Protein AF-A0A7G5BSX4-F1 (afdb_monomer_lite)

InterPro domains:
  IPR011032 GroES-like superfamily [SSF50129] (1-70)

Structure (mmCIF, N/CA/C/O backbone):
data_AF-A0A7G5BSX4-F1
#
_entry.id   AF-A0A7G5BSX4-F1
#
loop_
_atom_site.group_PDB
_atom_site.id
_atom_site.type_symbol
_atom_site.label_atom_id
_atom_site.label_alt_id
_atom_site.label_comp_id
_atom_site.label_asym_id
_atom_site.label_entity_id
_atom_site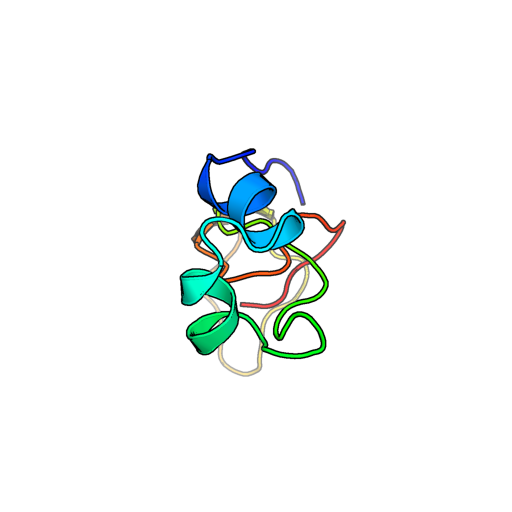.label_seq_id
_atom_site.pdbx_PDB_ins_code
_atom_site.Cartn_x
_atom_site.Cartn_y
_atom_site.Cartn_z
_atom_site.occupancy
_atom_site.B_iso_or_equiv
_atom_site.auth_seq_id
_atom_site.auth_comp_id
_atom_site.auth_asym_id
_atom_site.auth_atom_id
_atom_site.pdbx_PDB_model_num
ATOM 1 N N . MET A 1 1 ? -9.770 -0.965 1.997 1.00 87.19 1 MET A N 1
ATOM 2 C CA . MET A 1 1 ? -9.215 0.156 1.203 1.00 87.19 1 MET A CA 1
ATOM 3 C C . MET A 1 1 ? -10.334 1.104 0.775 1.00 87.19 1 MET A C 1
ATOM 5 O O . MET A 1 1 ? -11.422 0.611 0.494 1.00 87.19 1 MET A O 1
ATOM 9 N N . LYS A 1 2 ? -10.119 2.427 0.692 1.00 94.62 2 LYS A N 1
ATOM 10 C CA . LYS A 1 2 ? -11.028 3.330 -0.055 1.00 94.62 2 LYS A CA 1
ATOM 11 C C . LYS A 1 2 ? -10.346 3.994 -1.248 1.00 94.62 2 LYS A C 1
ATOM 13 O O . LYS A 1 2 ? -10.983 4.119 -2.287 1.00 94.62 2 LYS A O 1
ATOM 18 N N . ALA A 1 3 ? -9.083 4.386 -1.107 1.00 96.50 3 ALA A N 1
ATOM 19 C CA . ALA A 1 3 ? -8.288 4.943 -2.195 1.00 96.50 3 ALA A CA 1
ATOM 20 C C . ALA A 1 3 ? -6.795 4.642 -2.008 1.00 96.50 3 ALA A C 1
ATOM 22 O O . ALA A 1 3 ? -6.330 4.444 -0.886 1.00 96.50 3 ALA A O 1
ATOM 23 N N . THR A 1 4 ? -6.070 4.644 -3.123 1.00 97.12 4 THR A N 1
ATOM 24 C CA . THR A 1 4 ? -4.605 4.610 -3.226 1.00 97.12 4 THR A CA 1
ATOM 25 C C . THR A 1 4 ? -4.193 5.373 -4.472 1.00 97.12 4 THR A C 1
ATOM 27 O O . THR A 1 4 ? -5.017 5.603 -5.363 1.00 97.12 4 THR A O 1
ATOM 30 N N . SER A 1 5 ? -2.940 5.791 -4.527 1.00 95.50 5 SER A N 1
ATOM 31 C CA . SER A 1 5 ? -2.363 6.509 -5.654 1.00 95.50 5 SER A CA 1
ATOM 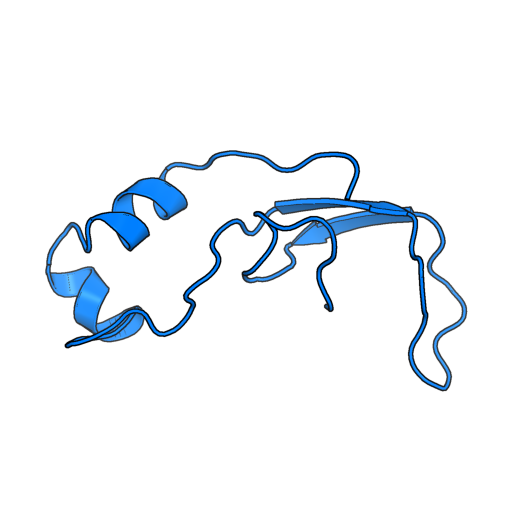32 C C . SER A 1 5 ? -1.453 5.583 -6.462 1.00 95.50 5 SER A C 1
ATOM 34 O O . SER A 1 5 ? -0.840 4.652 -5.944 1.00 95.50 5 SER A O 1
ATOM 36 N N . LEU A 1 6 ? -1.355 5.856 -7.762 1.00 95.75 6 LEU A N 1
ATOM 37 C CA . LEU A 1 6 ? -0.293 5.313 -8.602 1.00 95.75 6 LEU A CA 1
ATOM 38 C C . LEU A 1 6 ? 0.818 6.347 -8.688 1.00 95.75 6 LEU A C 1
ATOM 40 O O . LEU A 1 6 ? 0.625 7.428 -9.247 1.00 95.75 6 LEU A O 1
ATOM 44 N N . ASN A 1 7 ? 1.994 5.985 -8.195 1.00 94.25 7 ASN A N 1
ATOM 45 C CA . ASN A 1 7 ? 3.154 6.852 -8.185 1.00 94.25 7 ASN A CA 1
ATOM 46 C C . ASN A 1 7 ? 4.221 6.353 -9.167 1.00 94.25 7 ASN A C 1
ATOM 48 O O . ASN A 1 7 ? 4.291 5.192 -9.584 1.00 94.25 7 ASN A O 1
ATOM 52 N N . ALA A 1 8 ? 5.126 7.253 -9.547 1.00 94.69 8 ALA A N 1
ATOM 53 C CA . ALA A 1 8 ? 6.224 6.906 -10.440 1.00 94.69 8 ALA A CA 1
ATOM 54 C C . ALA A 1 8 ? 7.158 5.781 -9.906 1.00 94.69 8 ALA A C 1
ATOM 56 O O . ALA A 1 8 ? 7.682 5.014 -10.720 1.00 94.69 8 ALA A O 1
ATOM 57 N N . PRO A 1 9 ? 7.397 5.632 -8.583 1.00 91.75 9 PRO A N 1
ATOM 58 C CA . PRO A 1 9 ? 8.116 4.484 -8.036 1.00 91.75 9 PRO A CA 1
ATOM 59 C C . PRO A 1 9 ? 7.455 3.135 -8.333 1.00 91.75 9 PRO A C 1
ATOM 61 O O . PRO A 1 9 ? 8.187 2.188 -8.608 1.00 91.75 9 PRO A O 1
ATOM 64 N N . ASP A 1 10 ? 6.123 3.033 -8.368 1.00 93.69 10 ASP A N 1
ATOM 65 C CA . ASP A 1 10 ? 5.429 1.747 -8.540 1.00 93.69 10 ASP A CA 1
ATOM 66 C C . ASP A 1 10 ? 5.796 1.075 -9.863 1.00 93.69 10 ASP A C 1
ATOM 68 O O . ASP A 1 10 ? 6.236 -0.078 -9.896 1.00 93.69 10 ASP A O 1
ATOM 72 N N . TRP A 1 11 ? 5.695 1.818 -10.971 1.00 91.25 11 TRP A N 1
ATOM 73 C CA . TRP A 1 11 ? 6.040 1.282 -12.288 1.00 91.25 11 TRP A CA 1
ATOM 74 C C . TRP A 1 11 ? 7.540 1.036 -12.425 1.00 91.25 11 TRP A C 1
ATOM 76 O O . TRP A 1 11 ? 7.958 0.080 -13.086 1.00 91.25 11 TRP A O 1
ATOM 86 N N . ARG A 1 12 ? 8.377 1.888 -11.819 1.00 92.19 12 ARG A N 1
ATOM 87 C CA . ARG A 1 12 ? 9.827 1.691 -11.834 1.00 92.19 12 ARG A CA 1
ATOM 88 C C . ARG A 1 12 ? 10.172 0.388 -11.134 1.00 92.19 12 ARG A C 1
ATOM 90 O O . ARG A 1 12 ? 10.945 -0.393 -11.691 1.00 92.19 12 ARG A O 1
ATOM 97 N N . LEU A 1 13 ? 9.619 0.158 -9.941 1.00 92.75 13 LEU A N 1
ATOM 98 C CA . LEU A 1 13 ? 9.877 -1.022 -9.111 1.00 92.75 13 LEU A CA 1
ATOM 99 C C . LEU A 1 13 ? 9.363 -2.283 -9.797 1.00 92.75 13 LEU A C 1
ATOM 101 O O . LEU A 1 13 ? 10.075 -3.282 -9.843 1.00 92.75 13 LEU A O 1
ATOM 105 N N . LEU A 1 14 ? 8.192 -2.201 -10.432 1.00 90.50 14 LEU A N 1
ATOM 106 C CA . LEU A 1 14 ? 7.669 -3.258 -11.298 1.00 90.50 14 LEU A CA 1
ATOM 107 C C . LEU A 1 14 ? 8.628 -3.607 -12.443 1.00 90.50 14 LEU A C 1
ATOM 109 O O . LEU A 1 14 ? 8.859 -4.784 -12.705 1.00 90.50 14 LEU A O 1
ATOM 113 N N . ARG A 1 15 ? 9.214 -2.605 -13.113 1.00 91.56 15 ARG A N 1
ATOM 114 C CA . ARG A 1 15 ? 10.158 -2.825 -14.224 1.00 91.56 15 ARG A CA 1
ATOM 115 C C . ARG A 1 15 ? 11.588 -3.129 -13.775 1.00 91.56 15 ARG A C 1
ATOM 117 O O . ARG A 1 15 ? 12.411 -3.474 -14.620 1.00 91.56 15 ARG A O 1
ATOM 124 N N . GLY A 1 16 ? 11.913 -2.944 -12.495 1.00 91.62 16 GLY A N 1
ATOM 125 C CA . GLY A 1 16 ? 13.291 -2.968 -12.005 1.00 91.62 16 GLY A CA 1
ATOM 126 C C . GLY A 1 16 ? 14.187 -1.947 -12.716 1.00 91.62 16 GLY A C 1
ATOM 127 O O . GLY A 1 16 ? 15.339 -2.260 -13.019 1.00 91.62 16 GLY A O 1
ATOM 128 N N . LYS A 1 17 ? 13.650 -0.760 -13.046 1.00 92.75 17 LYS A N 1
ATOM 129 C CA . LYS A 1 17 ? 14.362 0.288 -13.799 1.00 92.75 17 LYS A CA 1
ATOM 130 C C . LYS A 1 17 ? 14.527 1.579 -12.985 1.00 92.75 17 LYS A C 1
ATOM 132 O O . LYS A 1 17 ? 13.533 2.062 -12.446 1.00 92.75 17 LYS A O 1
ATOM 137 N N . PRO A 1 18 ? 15.728 2.187 -12.970 1.00 92.81 18 PRO A N 1
ATOM 138 C CA . PRO A 1 18 ? 16.981 1.696 -13.566 1.00 92.81 18 PRO A CA 1
ATOM 139 C C . PRO A 1 18 ? 17.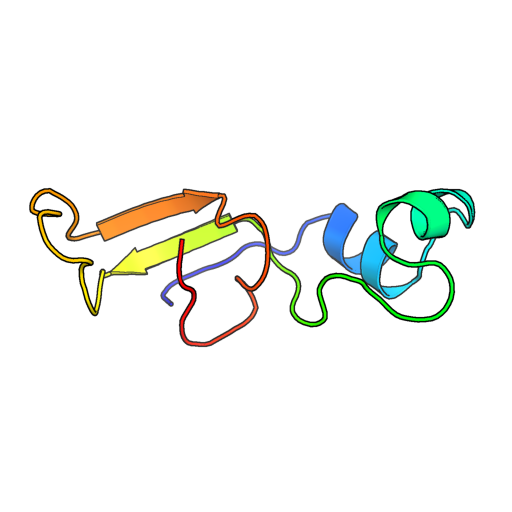490 0.416 -12.879 1.00 92.81 18 PRO A C 1
ATOM 141 O O . PRO A 1 18 ? 17.109 0.137 -11.746 1.00 92.81 18 PRO A O 1
ATOM 144 N N . MET A 1 19 ? 18.350 -0.358 -13.555 1.00 92.81 19 MET A N 1
ATOM 145 C CA . MET A 1 19 ? 18.781 -1.691 -13.091 1.00 92.81 19 MET A CA 1
ATOM 146 C C . MET A 1 19 ? 19.369 -1.676 -11.670 1.00 92.81 19 MET A C 1
ATOM 148 O O . MET A 1 19 ? 19.132 -2.604 -10.900 1.00 92.81 19 MET A O 1
ATOM 152 N N . MET A 1 20 ? 20.061 -0.594 -11.292 1.00 93.56 20 MET A N 1
ATOM 153 C CA . MET A 1 20 ? 20.605 -0.385 -9.942 1.00 93.56 20 MET A CA 1
ATOM 154 C C . MET A 1 20 ? 19.543 -0.465 -8.836 1.00 93.56 20 MET A C 1
ATOM 156 O O . MET A 1 20 ? 19.838 -0.875 -7.719 1.00 93.56 20 MET A O 1
ATOM 160 N N . MET A 1 21 ? 18.283 -0.155 -9.142 1.00 92.56 21 MET A N 1
ATOM 161 C CA . MET A 1 21 ? 17.197 -0.248 -8.173 1.00 92.56 21 MET A CA 1
ATOM 162 C C . MET A 1 21 ? 16.905 -1.693 -7.750 1.00 92.56 21 MET A C 1
ATOM 164 O O . MET A 1 21 ? 16.363 -1.919 -6.671 1.00 92.56 21 MET A O 1
ATOM 168 N N . ARG A 1 22 ? 17.295 -2.697 -8.548 1.00 93.69 22 ARG A N 1
ATOM 169 C CA . ARG A 1 22 ? 17.181 -4.115 -8.161 1.00 93.69 22 ARG A CA 1
ATOM 170 C C . ARG A 1 22 ? 18.075 -4.460 -6.965 1.00 93.69 22 ARG A C 1
ATOM 172 O O . ARG A 1 22 ? 17.774 -5.405 -6.244 1.00 93.69 22 ARG A O 1
ATOM 179 N N . LEU A 1 23 ? 19.118 -3.673 -6.687 1.00 94.12 23 LEU A N 1
ATOM 180 C CA . LEU A 1 23 ? 19.967 -3.873 -5.507 1.00 94.12 23 LEU A CA 1
ATOM 181 C C . LEU A 1 23 ? 19.189 -3.627 -4.205 1.00 94.12 23 LEU A C 1
ATOM 183 O O . LEU A 1 23 ? 19.301 -4.406 -3.260 1.00 94.12 23 LEU A O 1
ATOM 187 N N . SER A 1 24 ? 18.337 -2.598 -4.169 1.00 90.75 24 SER A N 1
ATOM 188 C CA . SER A 1 24 ? 17.500 -2.305 -2.999 1.00 90.75 24 SER A CA 1
ATOM 189 C C . SER A 1 24 ? 16.166 -3.056 -3.019 1.00 90.75 24 SER A C 1
ATOM 191 O O . SER A 1 24 ? 15.729 -3.525 -1.969 1.00 90.75 24 SER A O 1
ATOM 193 N N . SER A 1 25 ? 15.555 -3.240 -4.195 1.00 90.94 25 SER A N 1
ATOM 194 C CA . SER A 1 25 ? 14.200 -3.800 -4.358 1.00 90.94 25 SER A CA 1
ATOM 195 C C . SER A 1 25 ? 14.140 -5.306 -4.641 1.00 90.94 25 SER A C 1
ATOM 197 O O . SER A 1 25 ? 13.048 -5.873 -4.638 1.00 90.94 25 SER A O 1
ATOM 199 N N . GLY A 1 26 ? 15.288 -5.970 -4.822 1.00 92.62 26 GLY A N 1
ATOM 200 C CA . GLY A 1 26 ? 15.398 -7.415 -5.031 1.00 92.62 26 GLY A CA 1
ATOM 201 C C . GLY A 1 26 ? 16.092 -7.793 -6.346 1.00 92.62 26 GLY A C 1
ATOM 202 O O . GLY A 1 26 ? 15.633 -7.442 -7.434 1.00 92.62 26 GLY A O 1
ATOM 203 N N . ILE A 1 27 ? 17.206 -8.531 -6.239 1.00 93.88 27 ILE A N 1
ATOM 204 C CA . ILE A 1 27 ? 18.097 -8.831 -7.375 1.00 93.88 27 ILE A CA 1
ATOM 205 C C . ILE A 1 27 ? 17.489 -9.862 -8.321 1.00 93.88 27 ILE A C 1
ATOM 207 O O . ILE A 1 27 ? 17.572 -9.698 -9.530 1.00 93.88 27 ILE A O 1
ATOM 211 N N . PHE A 1 28 ? 16.883 -10.925 -7.796 1.00 91.62 28 PHE A N 1
ATOM 212 C CA . PHE A 1 28 ? 16.288 -11.989 -8.618 1.00 91.62 28 PHE A CA 1
ATOM 213 C C . PHE A 1 28 ? 14.765 -11.914 -8.637 1.00 91.62 28 PHE A C 1
ATOM 215 O O . PHE A 1 28 ? 14.142 -12.128 -9.671 1.00 91.62 28 PHE A O 1
ATOM 222 N N . ARG A 1 29 ? 14.178 -11.542 -7.500 1.00 89.88 29 ARG A N 1
ATOM 223 C CA . ARG A 1 29 ? 12.739 -11.397 -7.289 1.00 89.88 29 ARG A CA 1
ATOM 224 C C . ARG A 1 29 ? 12.464 -10.145 -6.455 1.00 89.88 29 ARG A C 1
ATOM 226 O O . ARG A 1 29 ? 13.309 -9.824 -5.616 1.00 89.88 29 ARG A O 1
ATOM 233 N N . PRO A 1 30 ? 11.321 -9.464 -6.646 1.00 89.69 30 PRO A N 1
ATO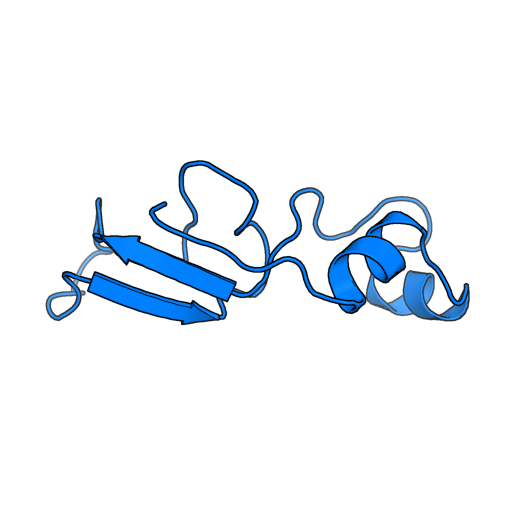M 234 C CA . PRO A 1 30 ? 10.940 -8.323 -5.820 1.00 89.69 30 PRO A CA 1
ATOM 235 C C . PRO A 1 30 ? 10.890 -8.695 -4.335 1.00 89.69 30 PRO A C 1
ATOM 237 O O . PRO A 1 30 ? 10.373 -9.756 -3.984 1.00 89.69 30 PRO A O 1
ATOM 240 N N . LYS A 1 31 ? 11.388 -7.814 -3.463 1.00 91.44 31 LYS A N 1
ATOM 241 C CA . LYS A 1 31 ? 11.246 -7.946 -2.003 1.00 91.44 31 LYS A CA 1
ATOM 242 C C . LYS A 1 31 ? 9.799 -7.744 -1.552 1.00 91.44 31 LYS A C 1
ATOM 244 O O . LYS A 1 31 ? 9.334 -8.459 -0.674 1.00 91.44 31 LYS A O 1
ATOM 249 N N . HIS A 1 32 ? 9.088 -6.821 -2.201 1.00 91.62 32 HIS A N 1
ATOM 250 C CA . HIS A 1 32 ? 7.673 -6.543 -1.964 1.00 91.62 32 HIS A CA 1
ATOM 251 C C . HIS A 1 32 ? 6.879 -6.863 -3.231 1.00 91.62 32 HIS A C 1
ATOM 253 O O . HIS A 1 32 ? 7.051 -6.237 -4.281 1.00 91.62 32 HIS A O 1
ATOM 259 N N . ILE A 1 33 ? 6.051 -7.905 -3.151 1.00 92.44 33 ILE A N 1
ATOM 260 C CA . ILE A 1 33 ? 5.298 -8.416 -4.302 1.00 92.44 33 ILE A CA 1
ATOM 261 C C . ILE A 1 33 ? 4.140 -7.473 -4.639 1.00 92.44 33 ILE A C 1
ATOM 263 O O . ILE A 1 33 ? 3.933 -7.170 -5.816 1.00 92.44 33 ILE A O 1
ATOM 267 N N . ILE A 1 34 ? 3.440 -6.971 -3.621 1.00 94.56 34 ILE A N 1
ATOM 268 C CA . ILE A 1 34 ? 2.337 -6.015 -3.748 1.00 94.56 34 ILE A CA 1
ATOM 269 C C . ILE A 1 34 ? 2.900 -4.597 -3.561 1.00 94.56 34 ILE A C 1
ATOM 271 O O . ILE A 1 34 ? 3.664 -4.352 -2.629 1.00 94.56 34 ILE A O 1
ATOM 275 N N . LYS A 1 35 ? 2.581 -3.693 -4.494 1.00 94.12 35 LYS A N 1
ATOM 276 C CA . LYS A 1 35 ? 3.094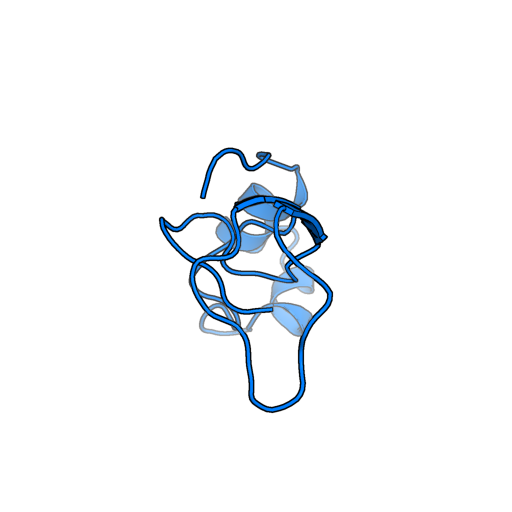 -2.309 -4.547 1.00 94.12 35 LYS A CA 1
ATOM 277 C C . LYS A 1 35 ? 2.057 -1.342 -3.969 1.00 94.12 35 LYS A C 1
ATOM 279 O O . LYS A 1 35 ? 1.071 -1.801 -3.393 1.00 94.12 35 LYS A O 1
ATOM 284 N N . GLY A 1 36 ? 2.294 -0.043 -4.121 1.00 95.19 36 GLY A N 1
ATOM 285 C CA . GLY A 1 36 ? 1.500 1.009 -3.515 1.00 95.19 36 GLY A CA 1
ATOM 286 C C . GLY A 1 36 ? 1.979 1.307 -2.098 1.00 95.19 36 GLY A C 1
ATOM 287 O O . GLY A 1 36 ? 2.086 0.400 -1.270 1.00 95.19 36 GLY A O 1
ATOM 288 N N . THR A 1 37 ? 2.271 2.578 -1.861 1.00 95.62 37 THR A N 1
ATOM 289 C CA . THR A 1 37 ? 2.691 3.144 -0.572 1.00 95.62 37 THR A CA 1
ATOM 290 C C . THR A 1 37 ? 1.526 3.884 0.067 1.00 95.62 37 THR A C 1
ATOM 292 O O . THR A 1 37 ? 1.223 3.677 1.230 1.00 95.62 37 THR A O 1
ATOM 295 N N . ASP A 1 38 ? 0.787 4.667 -0.716 1.00 96.12 38 ASP A N 1
ATOM 296 C CA . ASP A 1 38 ? -0.203 5.580 -0.156 1.00 96.12 38 ASP A CA 1
ATOM 297 C C . ASP A 1 38 ? -1.558 4.883 0.016 1.00 96.12 38 ASP A C 1
ATOM 299 O O . ASP A 1 38 ? -2.076 4.246 -0.911 1.00 96.12 38 ASP A O 1
ATOM 303 N N . VAL A 1 39 ? -2.180 5.055 1.182 1.00 96.38 39 VAL A N 1
ATOM 304 C CA . VAL A 1 39 ? -3.502 4.503 1.489 1.00 96.38 39 VAL A CA 1
ATOM 305 C C . VAL A 1 39 ? -4.413 5.553 2.103 1.00 96.38 39 VAL A C 1
ATOM 307 O O . VAL A 1 39 ? -4.011 6.340 2.953 1.00 96.38 39 VAL A O 1
ATOM 310 N N . SER A 1 40 ? -5.691 5.514 1.726 1.00 97.19 40 SER A N 1
ATOM 311 C CA . SER A 1 40 ? -6.770 6.131 2.490 1.00 97.19 40 SER A CA 1
ATOM 312 C C . SER A 1 40 ? -7.918 5.145 2.697 1.00 97.19 40 SER A C 1
ATOM 314 O O . SER A 1 40 ? -8.314 4.413 1.778 1.00 97.19 40 SER A O 1
ATOM 316 N N . GLY A 1 41 ? -8.464 5.088 3.912 1.00 96.00 41 GLY A N 1
ATOM 317 C CA . GLY A 1 41 ? -9.481 4.102 4.260 1.00 96.00 41 GLY A CA 1
ATOM 318 C C . GLY A 1 41 ? -10.001 4.170 5.692 1.00 96.00 41 GLY A C 1
ATOM 319 O O . GLY A 1 41 ? -9.819 5.150 6.413 1.00 96.00 41 GLY A O 1
ATOM 320 N N . ILE A 1 42 ? -10.695 3.100 6.073 1.00 96.38 42 ILE A N 1
ATOM 321 C CA . ILE A 1 42 ? -11.271 2.879 7.402 1.00 96.38 42 ILE A CA 1
ATOM 322 C C . ILE A 1 42 ? -10.537 1.692 8.020 1.00 96.38 42 ILE A C 1
ATOM 324 O O . ILE A 1 42 ? -10.252 0.720 7.317 1.00 96.38 42 ILE A O 1
ATOM 328 N N . VAL A 1 43 ? -10.244 1.781 9.313 1.00 95.88 43 VAL A N 1
ATOM 329 C CA . VAL A 1 43 ? -9.611 0.699 10.071 1.00 95.88 43 VAL A CA 1
ATOM 330 C C . VAL A 1 43 ? -10.628 -0.419 10.292 1.00 95.88 43 VAL A C 1
ATOM 332 O O . VAL A 1 43 ? -11.681 -0.187 10.881 1.00 95.88 43 VAL A O 1
ATOM 335 N N . SER A 1 44 ? -10.328 -1.621 9.794 1.00 95.38 44 SER A N 1
ATOM 336 C CA . SER A 1 44 ? -11.166 -2.810 10.001 1.00 95.38 44 SER A CA 1
ATOM 337 C C . SER A 1 44 ? -10.803 -3.578 11.270 1.00 95.38 44 SER A C 1
ATOM 339 O O . SER A 1 44 ? -11.667 -4.223 11.852 1.00 95.38 44 SER A O 1
ATOM 341 N N . GLU A 1 45 ? -9.543 -3.507 11.697 1.00 95.62 45 GLU A N 1
ATOM 342 C CA . GLU A 1 45 ? -9.027 -4.198 12.876 1.00 95.62 45 GLU A CA 1
ATOM 343 C C . GLU A 1 45 ? -7.876 -3.394 13.493 1.00 95.62 45 GLU A C 1
ATOM 345 O O . GLU A 1 45 ? -7.138 -2.709 12.783 1.00 95.62 45 GLU A O 1
ATOM 350 N N . MET A 1 46 ? -7.736 -3.460 14.817 1.00 95.75 46 MET A N 1
ATOM 351 C CA . MET A 1 46 ? -6.664 -2.802 15.562 1.00 95.75 46 MET A CA 1
ATOM 352 C C . MET A 1 46 ? -5.856 -3.832 16.344 1.00 95.75 46 MET A C 1
ATOM 354 O O . MET A 1 46 ? -6.414 -4.720 16.988 1.00 95.75 46 MET A O 1
ATOM 358 N N . GLY A 1 47 ? -4.532 -3.669 16.337 1.00 95.38 47 GLY A N 1
ATOM 359 C CA . GLY A 1 47 ? -3.640 -4.453 17.184 1.00 95.38 47 GLY A CA 1
ATOM 360 C C . GLY A 1 47 ? -3.905 -4.228 18.677 1.00 95.38 47 GLY A C 1
ATOM 361 O O . GLY A 1 47 ? -4.462 -3.211 19.100 1.00 95.38 47 GLY A O 1
ATOM 362 N N . LYS A 1 48 ? -3.474 -5.181 19.509 1.00 96.81 48 LYS A N 1
ATOM 363 C CA . LYS A 1 48 ? -3.670 -5.124 20.964 1.00 96.81 48 LYS A CA 1
ATOM 364 C C . LYS A 1 48 ? -3.082 -3.832 21.551 1.00 96.81 48 LYS A C 1
ATOM 366 O O . LYS A 1 48 ? -1.894 -3.567 21.408 1.00 96.81 48 LYS A O 1
ATOM 371 N N . GLY A 1 49 ? -3.913 -3.068 22.262 1.00 95.69 49 GLY A N 1
ATOM 372 C CA . GLY A 1 49 ? -3.517 -1.814 22.917 1.00 95.69 49 GLY A CA 1
ATOM 373 C C . GLY A 1 49 ? -3.601 -0.567 22.029 1.00 95.69 49 GLY A C 1
ATOM 374 O O . GLY A 1 49 ? -3.383 0.536 22.525 1.00 95.69 49 GLY A O 1
ATOM 375 N N . VAL A 1 50 ? -3.961 -0.712 20.751 1.00 95.38 50 VAL A N 1
ATOM 376 C CA . VAL A 1 50 ? -4.220 0.413 19.846 1.00 95.38 50 VAL A CA 1
ATOM 377 C C . VAL A 1 50 ? -5.684 0.834 19.967 1.00 95.38 50 VAL A C 1
ATOM 379 O O . VAL A 1 50 ? -6.582 0.002 19.888 1.00 95.38 50 VAL A O 1
ATOM 382 N N . THR A 1 51 ? -5.934 2.129 20.181 1.00 93.12 51 THR A N 1
ATOM 383 C CA . THR A 1 51 ? -7.289 2.635 20.483 1.00 93.12 51 THR A CA 1
ATOM 384 C C . THR A 1 51 ? -7.694 3.894 19.713 1.00 93.12 51 THR A C 1
ATOM 386 O O . THR A 1 51 ? -8.805 4.383 19.899 1.00 93.12 51 THR A O 1
ATOM 389 N N . ARG A 1 52 ? -6.814 4.466 18.877 1.00 91.69 52 ARG A N 1
ATOM 390 C CA . ARG A 1 52 ? -6.978 5.845 18.367 1.00 91.69 52 ARG A CA 1
ATOM 391 C C . ARG A 1 52 ? -7.132 5.975 16.849 1.00 91.69 52 ARG A C 1
ATOM 393 O O . ARG A 1 52 ? -7.034 7.090 16.346 1.00 91.69 52 ARG A O 1
ATOM 400 N N . PHE A 1 53 ? -7.411 4.894 16.120 1.00 90.88 53 PHE A N 1
ATOM 401 C CA . PHE A 1 53 ? -7.549 4.951 14.662 1.00 90.88 53 PHE A CA 1
ATOM 402 C C . PHE A 1 53 ? -8.905 4.426 14.188 1.00 90.88 53 PHE A C 1
ATOM 404 O O . PHE A 1 53 ? -9.236 3.266 14.391 1.00 90.88 53 PHE A O 1
ATOM 411 N N . ASN A 1 54 ? -9.661 5.293 13.509 1.00 89.56 54 ASN A N 1
ATOM 412 C CA . ASN A 1 54 ? -10.919 4.936 12.837 1.00 89.56 54 ASN A CA 1
ATOM 413 C C . ASN A 1 54 ? -10.814 5.108 11.314 1.00 89.56 54 ASN A C 1
ATOM 415 O O . ASN A 1 54 ? -11.342 4.307 10.546 1.00 89.56 54 ASN A O 1
ATOM 419 N N . LYS A 1 55 ? -10.124 6.161 10.866 1.00 94.25 55 LYS A N 1
ATOM 420 C CA . LYS A 1 55 ? -9.824 6.455 9.461 1.00 94.25 55 LYS A CA 1
ATOM 421 C C . LYS A 1 55 ? -8.341 6.762 9.338 1.00 94.25 55 LYS A C 1
ATOM 423 O O . LYS A 1 55 ? -7.770 7.337 10.262 1.00 94.25 55 LYS A O 1
ATOM 428 N N . VAL A 1 56 ? -7.752 6.402 8.206 1.00 93.62 56 VAL A N 1
ATOM 429 C CA 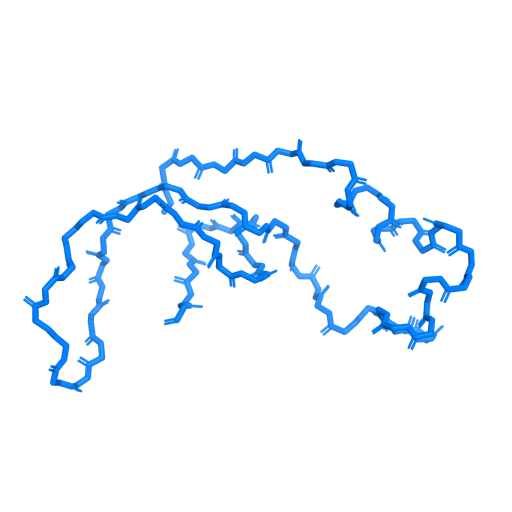. VAL A 1 56 ? -6.327 6.607 7.928 1.00 93.62 56 VAL A CA 1
ATOM 430 C C . VAL A 1 56 ? -6.173 7.232 6.547 1.00 93.62 56 VAL A C 1
ATOM 432 O O . VAL A 1 56 ? -6.946 6.929 5.635 1.00 93.62 56 VAL A O 1
ATOM 435 N N . SER A 1 57 ? -5.198 8.127 6.424 1.00 95.06 57 SER A N 1
ATOM 436 C CA . SER A 1 57 ? -4.660 8.635 5.166 1.00 95.06 57 SER A CA 1
ATOM 437 C C . SER A 1 57 ? -3.157 8.789 5.366 1.00 95.06 57 SER A C 1
ATOM 439 O O . SER A 1 57 ? -2.741 9.786 5.949 1.00 95.06 57 SER A O 1
ATOM 441 N N . ASP A 1 58 ? -2.378 7.779 4.990 1.00 94.06 58 ASP A N 1
ATOM 442 C CA . ASP A 1 58 ? -0.956 7.698 5.347 1.00 94.06 58 ASP A CA 1
ATOM 443 C C . ASP A 1 58 ? -0.171 6.777 4.393 1.00 94.06 58 ASP A C 1
ATOM 445 O O . ASP A 1 58 ? -0.744 6.193 3.466 1.00 94.06 58 ASP A O 1
ATOM 449 N N . ASP A 1 59 ? 1.133 6.655 4.632 1.00 95.06 59 ASP A N 1
ATOM 450 C CA . ASP A 1 59 ? 2.044 5.729 3.959 1.00 95.06 59 ASP A CA 1
ATOM 451 C C . ASP A 1 59 ? 2.043 4.351 4.656 1.00 95.06 59 ASP A C 1
ATOM 453 O O . ASP A 1 59 ? 2.375 4.215 5.833 1.00 95.06 59 ASP A O 1
ATOM 457 N N . ALA A 1 60 ? 1.669 3.309 3.917 1.00 94.81 60 ALA A N 1
ATOM 458 C CA . ALA A 1 60 ? 1.692 1.907 4.333 1.00 94.81 60 ALA A CA 1
ATOM 459 C C . ALA A 1 60 ? 3.045 1.211 4.071 1.00 94.81 60 ALA A C 1
ATOM 461 O O . ALA A 1 60 ? 3.207 0.021 4.347 1.00 94.81 60 ALA A O 1
ATOM 462 N N . GLY A 1 61 ? 4.012 1.907 3.474 1.00 94.56 61 GLY A N 1
ATOM 463 C CA . GLY A 1 61 ? 5.300 1.392 3.020 1.00 94.56 61 GLY A CA 1
ATOM 464 C C . GLY A 1 61 ? 5.191 0.573 1.733 1.00 94.56 61 GLY A C 1
ATOM 465 O O . GLY A 1 61 ? 5.818 0.907 0.731 1.00 94.56 61 GLY A O 1
ATOM 466 N N . PHE A 1 62 ? 4.405 -0.507 1.748 1.00 94.69 62 PHE A N 1
ATOM 467 C CA . PHE A 1 62 ? 4.086 -1.347 0.587 1.00 94.69 62 PHE A CA 1
ATOM 468 C C . PHE A 1 62 ? 2.741 -2.056 0.785 1.00 94.69 62 PHE A C 1
ATOM 470 O O . PHE A 1 62 ? 2.261 -2.216 1.902 1.00 94.69 62 PHE A O 1
ATOM 477 N N . GLY A 1 63 ? 2.169 -2.586 -0.297 1.00 95.69 63 GLY A N 1
ATOM 478 C CA . GLY A 1 63 ? 0.980 -3.434 -0.214 1.00 95.69 63 GLY A CA 1
ATOM 479 C C . GLY A 1 63 ? -0.347 -2.694 -0.351 1.00 95.69 63 GLY A C 1
ATOM 480 O O . GLY A 1 63 ? -1.392 -3.330 -0.264 1.00 95.69 63 GLY A O 1
ATOM 481 N N . ALA A 1 64 ? -0.322 -1.387 -0.618 1.00 96.94 64 ALA A N 1
ATOM 482 C CA . ALA A 1 64 ? -1.527 -0.580 -0.780 1.00 96.94 64 ALA A CA 1
ATOM 483 C C . ALA A 1 64 ? -2.353 -0.981 -2.026 1.00 96.94 64 ALA A C 1
ATOM 485 O O . ALA A 1 64 ? -3.548 -0.721 -2.091 1.00 96.94 64 ALA A O 1
ATOM 486 N N . PHE A 1 65 ? -1.782 -1.682 -3.012 1.00 96.25 65 PHE A N 1
ATOM 487 C CA . PHE A 1 65 ? -2.540 -2.253 -4.141 1.00 96.25 65 PHE A CA 1
ATOM 488 C C . PHE A 1 65 ? -3.236 -3.570 -3.767 1.00 96.25 65 PHE A C 1
ATOM 490 O O . PHE A 1 65 ? -3.020 -4.604 -4.403 1.00 96.25 65 PHE A O 1
ATOM 497 N N . ALA A 1 66 ? -4.055 -3.522 -2.719 1.00 96.50 66 ALA A N 1
ATOM 498 C CA . ALA A 1 66 ? -4.849 -4.627 -2.196 1.00 96.50 66 ALA A CA 1
ATOM 499 C C . ALA A 1 66 ? -6.145 -4.109 -1.544 1.00 96.50 66 ALA A C 1
ATOM 501 O O . ALA A 1 66 ? -6.285 -2.920 -1.251 1.00 96.50 66 ALA A O 1
ATOM 502 N N . ASP A 1 67 ? -7.089 -5.011 -1.267 1.00 95.81 67 ASP A N 1
ATOM 503 C CA . ASP A 1 67 ? -8.335 -4.657 -0.570 1.00 95.81 67 ASP A CA 1
ATOM 504 C C . ASP A 1 67 ? -8.096 -4.285 0.904 1.00 95.81 67 ASP A C 1
ATOM 506 O O . ASP A 1 67 ? -8.817 -3.453 1.471 1.00 95.81 67 ASP A O 1
ATOM 510 N N . TYR A 1 68 ? -7.053 -4.857 1.512 1.00 95.94 68 TYR A N 1
ATOM 511 C CA . TYR A 1 68 ? -6.622 -4.619 2.888 1.00 95.94 68 TYR A CA 1
ATOM 512 C C . TYR A 1 68 ? -5.099 -4.520 2.960 1.00 95.94 68 TYR A C 1
ATOM 514 O O . TYR A 1 68 ? -4.389 -5.212 2.233 1.00 95.94 68 TYR A O 1
ATOM 522 N N . VAL A 1 69 ? -4.611 -3.690 3.881 1.00 95.69 69 VAL A N 1
ATOM 523 C CA . VAL A 1 69 ? -3.190 -3.541 4.197 1.00 95.69 69 VAL A CA 1
ATOM 524 C C . VAL A 1 69 ? -3.030 -3.453 5.713 1.00 95.69 69 VAL A C 1
ATOM 526 O O . VAL A 1 69 ? -3.888 -2.886 6.391 1.00 95.69 69 VAL A O 1
ATOM 529 N N . SER A 1 70 ? -1.958 -4.047 6.234 1.00 94.19 70 SER A N 1
ATOM 530 C CA . SER A 1 70 ? -1.550 -3.915 7.633 1.00 94.19 70 SER A CA 1
ATOM 531 C C . SER A 1 70 ? -0.364 -2.968 7.692 1.00 94.19 70 SER A C 1
ATOM 533 O O . SER A 1 70 ? 0.581 -3.146 6.922 1.00 94.19 70 SER A O 1
ATOM 535 N N . VAL A 1 71 ? -0.424 -2.003 8.606 1.00 90.62 71 VAL A N 1
ATOM 536 C CA . VAL A 1 71 ? 0.619 -0.998 8.850 1.00 90.62 71 VAL A CA 1
ATOM 537 C C . VAL A 1 71 ? 1.095 -1.122 10.288 1.00 90.62 71 VAL A C 1
ATOM 539 O O . VAL A 1 71 ? 0.226 -1.370 11.156 1.00 90.62 71 VAL A O 1
#

Foldseek 3Di:
DPDFDDDPVQVCLVVCPPVVSCVVQPNPDGPAPAATFWDWDADPDDDPPDDPGGIDTGTLVGRRNDPDGDD

Secondary structure (DSSP, 8-state):
--B----HHHHHHHHT-STTHHHHH-SSS-S-SS---EEEEE-S---TT--S-SEEEEE-SS--SSS----

Organism: NCBI:txid2598458

Sequence (71 aa):
MKATSLNAPDWRLLRGKPMMMRLSSGIFRPKHIIKGTDVSGIVSEMGKGVTRFNKVSDDAGFGAFADYVSV

Radius of gyration: 14.12 Å; chains: 1; bounding box: 32×21×37 Å

pLDDT: mean 93.87, std 2.18, range [87.19, 97.19]